Protein AF-A0A840PVY1-F1 (afdb_monomer_lite)

Sequence (54 aa):
MTDRLLPRELFQSQADAESWLGENWAELLEAGVEQVALLEEDRVEYSGMSLRPQ

Foldseek 3Di:
DDPPVDPDDDDPDPVRVVVVCVVCLVVCVVVVNQADFDDDPPRGPGGGPGSDDD

Structure (mmCIF, N/CA/C/O backbone):
data_AF-A0A840PVY1-F1
#
_entry.id   AF-A0A840PVY1-F1
#
loop_
_atom_site.group_PDB
_atom_site.id
_atom_site.type_symbol
_atom_site.label_atom_id
_atom_site.label_alt_id
_atom_site.label_comp_id
_atom_site.label_asym_id
_atom_site.label_entity_id
_atom_site.label_seq_id
_atom_site.pdbx_PDB_ins_code
_atom_site.Cartn_x
_atom_site.Cartn_y
_atom_site.Cartn_z
_atom_site.occupancy
_atom_site.B_iso_or_equiv
_atom_site.auth_seq_id
_atom_site.auth_comp_id
_atom_site.auth_asym_id
_atom_site.auth_atom_id
_atom_site.pdbx_PDB_model_num
ATOM 1 N N . MET A 1 1 ? -7.798 -22.267 -12.555 1.00 45.31 1 MET A N 1
ATOM 2 C CA . MET A 1 1 ? -6.445 -22.145 -11.972 1.00 45.31 1 MET A CA 1
ATOM 3 C C . MET A 1 1 ? -6.345 -20.741 -11.411 1.00 45.31 1 MET A C 1
ATOM 5 O O . MET A 1 1 ? -6.803 -19.825 -12.071 1.00 45.31 1 MET A O 1
ATOM 9 N N . THR A 1 2 ? -5.948 -20.628 -10.152 1.00 46.22 2 THR A N 1
ATOM 10 C CA . THR A 1 2 ? -6.316 -19.590 -9.176 1.00 46.22 2 THR A CA 1
ATOM 11 C C . THR A 1 2 ? -5.903 -18.154 -9.542 1.00 46.22 2 THR A C 1
ATOM 13 O O . THR A 1 2 ? -4.977 -17.621 -8.946 1.00 46.22 2 THR A O 1
ATOM 16 N N . ASP A 1 3 ? -6.625 -17.484 -10.446 1.00 49.38 3 ASP A N 1
ATOM 17 C CA . ASP A 1 3 ? -6.668 -16.013 -10.476 1.00 49.38 3 ASP A CA 1
ATOM 18 C C . ASP A 1 3 ? -7.598 -15.576 -9.336 1.00 49.38 3 ASP A C 1
ATOM 20 O O . ASP A 1 3 ? -8.794 -15.332 -9.492 1.00 49.38 3 ASP A O 1
ATOM 24 N N . ARG A 1 4 ? -7.073 -15.641 -8.110 1.00 55.84 4 ARG A N 1
ATOM 25 C CA . ARG A 1 4 ? -7.675 -14.922 -6.994 1.00 55.84 4 ARG A CA 1
ATOM 26 C C . ARG A 1 4 ? -7.477 -13.458 -7.360 1.00 55.84 4 ARG A C 1
ATOM 28 O O . ARG A 1 4 ? -6.332 -13.024 -7.394 1.00 55.84 4 ARG A O 1
ATOM 35 N N . LEU A 1 5 ? -8.570 -12.767 -7.688 1.00 61.47 5 LEU A N 1
ATOM 36 C CA . LEU A 1 5 ? -8.647 -11.337 -8.005 1.00 61.47 5 LEU A CA 1
ATOM 37 C C . LEU A 1 5 ? -8.171 -10.501 -6.808 1.00 61.47 5 LEU A C 1
ATOM 39 O O . LEU A 1 5 ? -8.955 -9.833 -6.140 1.00 61.47 5 LEU A O 1
ATOM 43 N N . LEU A 1 6 ? -6.892 -10.604 -6.475 1.00 57.00 6 LEU A N 1
ATOM 44 C CA . LEU A 1 6 ? -6.238 -9.652 -5.611 1.00 57.00 6 LEU A CA 1
ATOM 45 C C . LEU A 1 6 ? -6.116 -8.364 -6.433 1.00 57.00 6 LEU A C 1
ATOM 47 O O . LEU A 1 6 ? -5.754 -8.439 -7.615 1.00 57.00 6 LEU A O 1
ATOM 51 N N . PRO A 1 7 ? -6.452 -7.201 -5.856 1.00 58.91 7 PRO A N 1
ATOM 52 C CA . PRO A 1 7 ? -6.106 -5.923 -6.457 1.00 58.91 7 PRO A CA 1
ATOM 53 C C . PRO A 1 7 ? -4.611 -5.944 -6.787 1.00 58.91 7 PRO A C 1
ATOM 55 O O . PRO A 1 7 ? -3.781 -6.153 -5.906 1.00 58.91 7 PRO A O 1
ATOM 58 N N . ARG A 1 8 ? -4.279 -5.841 -8.076 1.00 67.38 8 ARG A N 1
ATOM 59 C CA . ARG A 1 8 ? -2.898 -5.774 -8.559 1.00 67.38 8 ARG A CA 1
ATOM 60 C C . ARG A 1 8 ? -2.623 -4.344 -8.970 1.00 67.38 8 ARG A C 1
ATOM 62 O O . ARG A 1 8 ? -3.045 -3.911 -10.040 1.00 67.38 8 ARG A O 1
ATOM 69 N N . GLU A 1 9 ? -1.958 -3.619 -8.091 1.00 76.12 9 GLU A N 1
ATOM 70 C CA . GLU A 1 9 ? -1.476 -2.279 -8.382 1.00 76.12 9 GLU A CA 1
ATOM 71 C C . GLU A 1 9 ? -0.144 -2.391 -9.120 1.00 76.12 9 GLU A C 1
ATOM 73 O O . GLU A 1 9 ? 0.761 -3.116 -8.708 1.00 76.12 9 GLU A O 1
ATOM 78 N N . LEU A 1 10 ? -0.070 -1.741 -10.281 1.00 77.62 10 LEU A N 1
ATOM 79 C CA . LEU A 1 10 ? 1.116 -1.732 -11.128 1.00 77.62 10 LEU A CA 1
ATOM 80 C C . LEU A 1 10 ? 1.879 -0.438 -10.863 1.00 77.62 10 LEU A C 1
ATOM 82 O O . LEU A 1 10 ? 1.386 0.645 -11.174 1.00 77.62 10 LEU A O 1
ATOM 86 N N . PHE A 1 11 ? 3.084 -0.563 -10.318 1.00 83.12 11 PHE A N 1
ATOM 87 C CA . PHE A 1 11 ? 3.957 0.562 -10.000 1.00 83.12 11 PHE A CA 1
ATOM 88 C C . PHE A 1 11 ? 5.040 0.723 -11.064 1.00 83.12 11 PHE A C 1
ATOM 90 O O . PHE A 1 11 ? 5.529 -0.258 -11.624 1.00 83.12 11 PHE A O 1
ATOM 97 N N . GLN A 1 12 ? 5.439 1.965 -11.347 1.00 81.31 12 GLN A N 1
ATOM 98 C CA . GLN A 1 12 ? 6.492 2.234 -12.335 1.00 81.31 12 GLN A CA 1
ATOM 99 C C . GLN A 1 12 ? 7.890 1.853 -11.828 1.00 81.31 12 GLN A C 1
ATOM 101 O O . GLN A 1 12 ? 8.824 1.720 -12.618 1.00 81.31 12 GLN A O 1
ATOM 106 N N . SER A 1 13 ? 8.068 1.726 -10.513 1.00 83.75 13 SER A N 1
ATOM 107 C CA . SER A 1 13 ? 9.336 1.386 -9.867 1.00 83.75 13 SER A CA 1
ATOM 108 C C . SER A 1 13 ? 9.090 0.790 -8.484 1.00 83.75 13 SER A C 1
ATOM 110 O O . SER A 1 13 ? 8.072 1.075 -7.858 1.00 83.75 13 SER A O 1
ATOM 112 N N . GLN A 1 14 ? 10.059 0.021 -7.984 1.00 83.62 14 GLN A N 1
ATOM 113 C CA . GLN A 1 14 ? 10.037 -0.532 -6.625 1.00 83.62 14 GLN A CA 1
ATOM 114 C C . GLN A 1 14 ? 9.840 0.560 -5.566 1.00 83.62 14 GLN A C 1
ATOM 116 O O . GLN A 1 14 ? 8.976 0.417 -4.712 1.00 83.62 14 GLN A O 1
ATOM 121 N N . ALA A 1 15 ? 10.560 1.679 -5.685 1.00 85.25 15 ALA A N 1
ATOM 122 C CA . ALA A 1 15 ? 10.439 2.802 -4.756 1.00 85.25 15 ALA A CA 1
ATOM 123 C C . ALA A 1 15 ? 9.014 3.383 -4.703 1.00 85.25 15 ALA A C 1
ATOM 125 O O . ALA A 1 15 ? 8.556 3.802 -3.646 1.00 85.25 15 ALA A O 1
ATOM 126 N N . ASP A 1 16 ? 8.306 3.379 -5.834 1.00 87.81 16 ASP A N 1
ATOM 127 C CA . ASP A 1 16 ? 6.919 3.841 -5.926 1.00 87.81 16 ASP A CA 1
ATOM 128 C C . ASP A 1 16 ? 5.978 2.861 -5.202 1.00 87.81 16 ASP A C 1
ATOM 130 O O . ASP A 1 16 ? 5.128 3.276 -4.417 1.00 87.81 16 ASP A O 1
ATOM 134 N N . ALA A 1 17 ? 6.218 1.553 -5.365 1.00 86.62 17 ALA A N 1
ATOM 135 C CA . ALA A 1 17 ? 5.495 0.499 -4.653 1.00 86.62 17 ALA A CA 1
ATOM 136 C C . ALA A 1 17 ? 5.744 0.530 -3.136 1.00 86.62 17 ALA A C 1
ATOM 138 O O . ALA A 1 17 ? 4.812 0.366 -2.354 1.00 86.62 17 ALA A O 1
ATOM 139 N N . GLU A 1 18 ? 6.988 0.756 -2.708 1.00 84.81 18 GLU A N 1
ATOM 140 C CA . GLU A 1 18 ? 7.352 0.894 -1.294 1.00 84.81 18 GLU A CA 1
ATOM 141 C C . GLU A 1 18 ? 6.726 2.143 -0.674 1.00 84.81 18 GLU A C 1
ATOM 143 O O . GLU A 1 18 ? 6.215 2.083 0.445 1.00 84.81 18 GLU A O 1
ATOM 148 N N . SER A 1 19 ? 6.729 3.260 -1.406 1.00 89.69 19 SER A N 1
ATOM 149 C CA . SER A 1 19 ? 6.116 4.505 -0.949 1.00 89.69 19 SER A CA 1
ATOM 150 C C . SER A 1 19 ? 4.603 4.337 -0.812 1.00 89.69 19 SER A C 1
ATOM 152 O O . SER A 1 19 ? 4.053 4.640 0.243 1.00 89.69 19 SER A O 1
ATOM 154 N N . TRP A 1 20 ? 3.943 3.761 -1.821 1.00 88.69 20 TRP A N 1
ATOM 155 C CA . TRP A 1 20 ? 2.519 3.441 -1.757 1.00 88.69 20 TRP A CA 1
ATOM 156 C C . TRP A 1 20 ? 2.203 2.489 -0.600 1.00 88.69 20 TRP A C 1
ATOM 158 O O . TRP A 1 20 ? 1.272 2.740 0.166 1.00 88.69 20 TRP A O 1
ATOM 168 N N . LEU A 1 21 ? 2.996 1.431 -0.4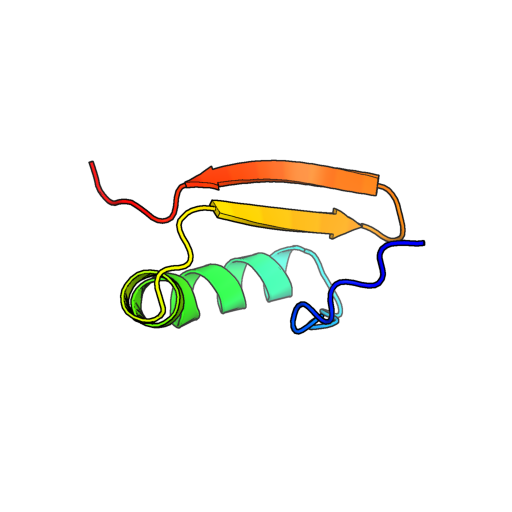14 1.00 86.12 21 LEU A N 1
ATOM 169 C CA . LEU A 1 21 ? 2.788 0.480 0.672 1.00 86.12 21 LEU A CA 1
ATOM 170 C C . LEU A 1 21 ? 2.936 1.155 2.040 1.00 86.12 21 LEU A C 1
ATOM 172 O O . LEU A 1 21 ? 2.134 0.910 2.936 1.00 86.12 21 LEU A O 1
ATOM 176 N N . GLY A 1 22 ? 3.925 2.034 2.197 1.00 86.19 22 GLY A N 1
ATOM 177 C CA . GLY A 1 22 ? 4.140 2.823 3.409 1.00 86.19 22 GLY A CA 1
ATOM 178 C C . GLY A 1 22 ? 3.047 3.859 3.694 1.00 86.19 22 GLY A C 1
ATOM 179 O O . GLY A 1 22 ? 2.891 4.258 4.847 1.00 86.19 22 GLY A O 1
ATOM 180 N N . GLU A 1 23 ? 2.264 4.265 2.696 1.00 90.81 23 GLU A N 1
ATOM 181 C CA . GLU A 1 23 ? 1.092 5.129 2.888 1.00 90.81 23 GLU A CA 1
ATOM 182 C C . GLU A 1 23 ? -0.191 4.324 3.146 1.00 90.81 23 GLU A C 1
ATOM 184 O O . GLU A 1 23 ? -0.998 4.713 3.986 1.00 90.81 23 GLU A O 1
ATOM 189 N N . ASN A 1 24 ? -0.347 3.163 2.502 1.00 87.69 24 ASN A N 1
ATOM 190 C CA . ASN A 1 24 ? -1.582 2.373 2.527 1.00 87.69 24 ASN A CA 1
ATOM 191 C C . ASN A 1 24 ? -1.557 1.210 3.538 1.00 87.69 24 ASN A C 1
ATOM 193 O O . ASN A 1 24 ? -2.583 0.566 3.753 1.00 87.69 24 ASN A O 1
ATOM 197 N N . TRP A 1 25 ? -0.422 0.910 4.190 1.00 86.56 25 TRP A N 1
ATOM 198 C CA . TRP A 1 25 ? -0.298 -0.245 5.102 1.00 86.56 25 TRP A CA 1
AT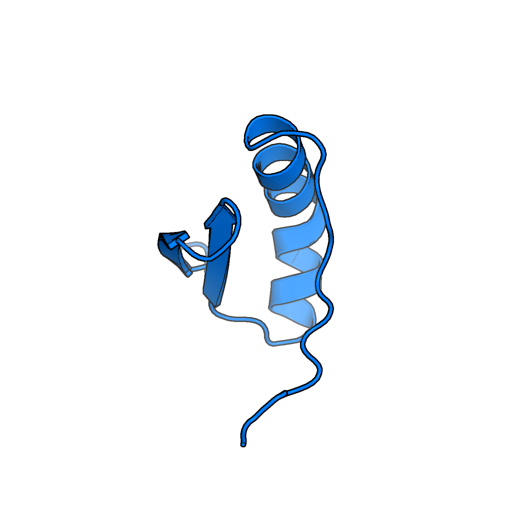OM 199 C C . TRP A 1 25 ? -1.344 -0.257 6.220 1.00 86.56 25 TRP A C 1
ATOM 201 O O . TRP A 1 25 ? -1.814 -1.331 6.592 1.00 86.56 25 TRP A O 1
ATOM 211 N N . ALA A 1 26 ? -1.703 0.913 6.756 1.00 86.56 26 ALA A N 1
ATOM 212 C CA . ALA A 1 26 ? -2.667 1.025 7.843 1.00 86.56 26 ALA A CA 1
ATOM 213 C C . ALA A 1 26 ? -4.071 0.628 7.368 1.00 86.56 26 ALA A C 1
ATOM 215 O O . ALA A 1 26 ? -4.706 -0.222 7.986 1.00 86.56 26 ALA A O 1
ATOM 216 N N . GLU A 1 27 ? -4.506 1.153 6.220 1.00 87.25 27 GLU A N 1
ATOM 217 C CA . GLU A 1 27 ? -5.801 0.823 5.616 1.00 87.25 27 GLU A CA 1
ATOM 218 C C . GLU A 1 27 ? -5.869 -0.648 5.190 1.00 87.25 27 GLU A C 1
ATOM 220 O O . GLU A 1 27 ? -6.883 -1.318 5.385 1.00 87.25 27 GLU A O 1
ATOM 225 N N . LEU A 1 28 ? -4.767 -1.186 4.657 1.00 86.19 28 LEU A N 1
ATOM 226 C CA . LEU A 1 28 ? -4.644 -2.605 4.329 1.00 86.19 28 LEU A CA 1
ATOM 227 C C . LEU A 1 28 ? -4.791 -3.476 5.585 1.00 86.19 28 LEU A C 1
ATOM 229 O O . LEU A 1 28 ? -5.528 -4.463 5.566 1.00 86.19 28 LEU A O 1
ATOM 233 N N . LEU A 1 29 ? -4.148 -3.097 6.692 1.00 85.69 29 LEU A N 1
ATOM 234 C CA . LEU A 1 29 ? -4.272 -3.798 7.969 1.00 85.69 29 LEU A CA 1
ATOM 235 C C . LEU A 1 29 ? -5.705 -3.723 8.520 1.00 85.69 29 LEU A C 1
ATOM 237 O O . LEU A 1 29 ? -6.230 -4.733 8.993 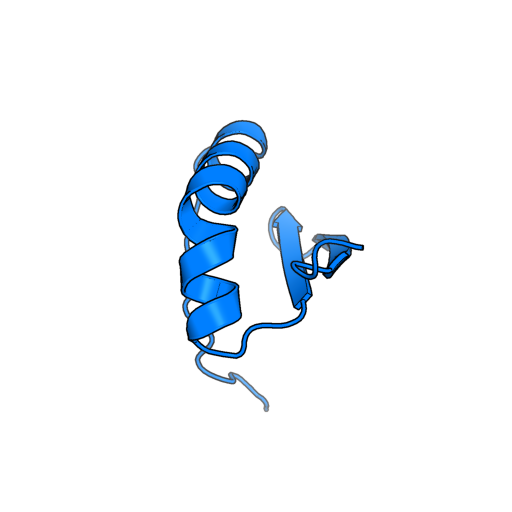1.00 85.69 29 LEU A O 1
ATOM 241 N N . GLU A 1 30 ? -6.357 -2.563 8.418 1.00 86.25 30 GLU A N 1
ATOM 242 C CA . GLU A 1 30 ? -7.769 -2.379 8.781 1.00 86.25 30 GLU A CA 1
ATOM 243 C C . GLU A 1 30 ? -8.710 -3.222 7.906 1.00 86.25 30 GLU A C 1
ATOM 245 O O . GLU A 1 30 ? -9.697 -3.769 8.400 1.00 86.25 30 GLU A O 1
ATOM 250 N N . ALA A 1 31 ? -8.369 -3.413 6.630 1.00 85.81 31 ALA A N 1
ATOM 251 C CA . ALA A 1 31 ? -9.069 -4.312 5.716 1.00 85.81 31 ALA A CA 1
ATOM 252 C C . ALA A 1 31 ? -8.789 -5.808 5.985 1.00 85.81 31 ALA A C 1
ATOM 254 O O . ALA A 1 31 ? -9.400 -6.673 5.351 1.00 85.81 31 ALA A O 1
ATOM 255 N N . GLY A 1 32 ? -7.894 -6.136 6.924 1.00 84.81 32 GLY A N 1
ATOM 256 C CA . GLY A 1 32 ? -7.528 -7.508 7.288 1.00 84.81 32 GLY A CA 1
ATOM 257 C C . GLY A 1 32 ? -6.397 -8.107 6.448 1.00 84.81 32 GLY A C 1
ATOM 258 O O . GLY A 1 32 ? -6.186 -9.320 6.483 1.00 84.81 32 GLY A O 1
ATOM 259 N N . VAL A 1 33 ? -5.662 -7.289 5.693 1.00 84.75 33 VAL A N 1
ATOM 260 C CA . VAL A 1 33 ? -4.444 -7.715 5.000 1.00 84.75 33 VAL A CA 1
ATOM 261 C C . VAL A 1 33 ? -3.320 -7.828 6.022 1.00 84.75 33 VAL A C 1
ATOM 263 O O . VAL A 1 33 ? -2.897 -6.856 6.639 1.00 84.75 33 VAL A O 1
ATOM 266 N N . GLU A 1 34 ? -2.819 -9.043 6.207 1.00 82.38 34 GLU A N 1
ATOM 267 C CA . GLU A 1 34 ? -1.763 -9.310 7.189 1.00 82.38 34 GLU A CA 1
ATOM 268 C C . GLU A 1 34 ? -0.370 -9.307 6.560 1.00 82.38 34 GLU A C 1
ATOM 270 O O . GLU A 1 34 ? 0.628 -9.049 7.236 1.00 82.38 34 GLU A O 1
ATOM 275 N N . GLN A 1 35 ? -0.306 -9.617 5.265 1.00 81.50 35 GLN A N 1
ATOM 276 C CA . GLN A 1 35 ? 0.929 -9.779 4.516 1.00 81.50 35 GLN A CA 1
ATOM 277 C C . GLN A 1 35 ? 0.758 -9.257 3.097 1.00 81.50 35 GLN A C 1
ATOM 279 O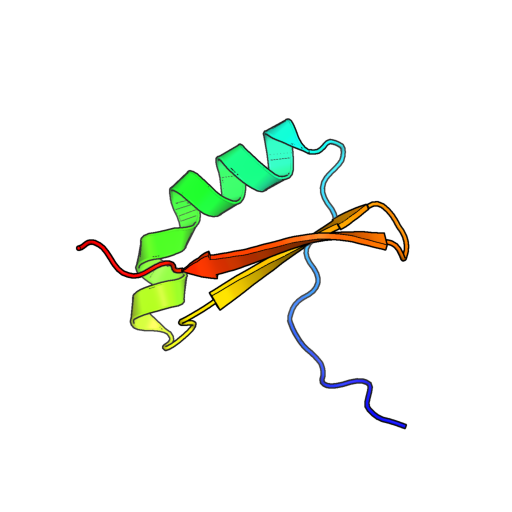 O . GLN A 1 35 ? -0.252 -9.526 2.444 1.00 81.50 35 GLN A O 1
ATOM 284 N N . VAL A 1 36 ? 1.793 -8.585 2.613 1.00 81.56 36 VAL A N 1
ATOM 285 C CA . VAL A 1 36 ? 1.922 -8.174 1.216 1.00 81.56 36 VAL A CA 1
ATOM 286 C C . VAL A 1 36 ? 3.193 -8.760 0.621 1.00 81.56 36 VAL A C 1
ATOM 288 O O . VAL A 1 36 ? 4.132 -9.132 1.336 1.00 81.56 36 VAL A O 1
ATOM 291 N N . ALA A 1 37 ? 3.205 -8.860 -0.702 1.00 81.00 37 ALA A N 1
ATOM 292 C CA . ALA A 1 37 ? 4.387 -9.232 -1.448 1.00 81.00 37 ALA A CA 1
ATOM 293 C C . ALA A 1 37 ? 4.588 -8.254 -2.602 1.00 81.00 37 ALA A C 1
ATOM 295 O O . ALA A 1 37 ? 3.630 -7.939 -3.307 1.00 81.00 37 ALA A O 1
ATOM 296 N N . LEU A 1 38 ? 5.823 -7.795 -2.794 1.00 81.69 38 LEU A N 1
ATOM 297 C CA . LEU A 1 38 ? 6.197 -7.027 -3.977 1.00 81.69 38 LEU A CA 1
ATOM 298 C C . LEU A 1 38 ? 6.716 -8.000 -5.033 1.00 81.69 38 LEU A C 1
ATOM 300 O O . LEU A 1 38 ? 7.628 -8.790 -4.767 1.00 81.69 38 LEU A O 1
ATOM 304 N N . LEU A 1 39 ? 6.104 -7.947 -6.215 1.00 77.00 39 LEU A N 1
ATOM 305 C CA . LEU A 1 39 ? 6.510 -8.721 -7.379 1.00 77.00 39 LEU A CA 1
ATOM 306 C C . LEU A 1 39 ? 7.178 -7.791 -8.394 1.00 77.00 39 LEU A C 1
ATOM 308 O O . LEU A 1 39 ? 6.633 -6.738 -8.717 1.00 77.00 39 LEU A O 1
ATOM 312 N N . GLU A 1 40 ? 8.332 -8.198 -8.910 1.00 78.88 40 GLU A N 1
ATOM 313 C CA . GLU A 1 40 ? 8.933 -7.638 -10.117 1.00 78.88 40 GLU A CA 1
ATOM 314 C C . GLU A 1 40 ? 8.613 -8.586 -11.276 1.00 78.88 40 GLU A C 1
ATOM 316 O O . GLU A 1 40 ? 9.095 -9.717 -11.323 1.00 78.88 40 GLU A O 1
ATOM 321 N N . GLU A 1 41 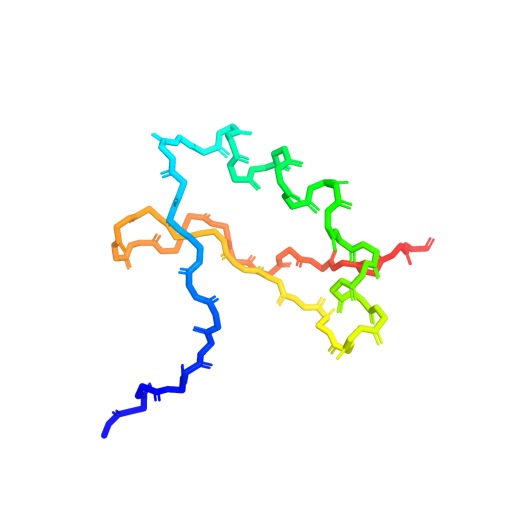? 7.744 -8.145 -12.187 1.00 75.88 41 GLU A N 1
ATOM 322 C CA . GLU A 1 41 ? 7.206 -8.966 -13.280 1.00 75.88 41 GLU A CA 1
ATOM 323 C C . GLU A 1 41 ? 6.513 -10.249 -12.770 1.00 75.88 41 GLU A C 1
ATOM 325 O O . GLU A 1 41 ? 5.363 -10.192 -12.337 1.00 75.88 41 GLU A O 1
ATOM 330 N N . ASP A 1 42 ? 7.199 -11.394 -12.811 1.00 71.00 42 ASP A N 1
ATOM 331 C CA . ASP A 1 42 ? 6.719 -12.696 -12.310 1.00 71.00 42 ASP A CA 1
ATOM 332 C C . ASP A 1 42 ? 7.495 -13.163 -11.061 1.00 71.00 42 ASP A C 1
ATOM 334 O O . ASP A 1 42 ? 7.179 -14.182 -10.443 1.00 71.00 42 ASP A O 1
ATOM 338 N N . ARG A 1 43 ? 8.530 -12.416 -10.657 1.00 75.00 43 ARG A N 1
ATOM 339 C CA . ARG A 1 43 ? 9.406 -12.764 -9.542 1.00 75.00 43 ARG A CA 1
ATOM 340 C C . ARG A 1 43 ? 8.940 -12.077 -8.268 1.00 75.00 43 ARG A C 1
ATOM 342 O O . ARG A 1 43 ? 8.828 -10.860 -8.198 1.00 75.00 43 ARG A O 1
ATOM 349 N N . VAL A 1 44 ? 8.697 -12.863 -7.223 1.00 73.00 44 VAL A N 1
ATOM 350 C CA . VAL A 1 44 ? 8.451 -12.320 -5.884 1.00 73.00 44 VAL A CA 1
ATOM 351 C C . VAL A 1 44 ? 9.787 -11.847 -5.311 1.00 73.00 44 VAL A C 1
ATOM 353 O O . VAL A 1 44 ? 10.586 -12.668 -4.860 1.00 73.00 44 VAL A O 1
ATOM 356 N N . GLU A 1 45 ? 10.032 -10.538 -5.343 1.00 73.62 45 GLU A N 1
ATOM 357 C CA . GLU A 1 45 ? 11.248 -9.934 -4.783 1.00 73.62 45 GLU A CA 1
ATOM 358 C C . GLU A 1 45 ? 11.167 -9.863 -3.261 1.00 73.62 45 GLU A C 1
ATOM 360 O O . GLU A 1 45 ? 12.115 -10.210 -2.558 1.00 73.62 45 GLU A O 1
ATOM 365 N N . TYR A 1 46 ? 10.002 -9.472 -2.746 1.00 72.38 46 TYR A N 1
ATOM 366 C CA . TYR A 1 46 ? 9.761 -9.388 -1.315 1.00 72.38 46 TYR A CA 1
ATOM 367 C C . TYR A 1 46 ? 8.542 -10.208 -0.944 1.00 72.38 46 TYR A C 1
ATOM 369 O O . TYR A 1 46 ? 7.407 -9.799 -1.166 1.00 72.38 46 TYR A O 1
ATOM 377 N N . SER A 1 47 ? 8.782 -11.379 -0.362 1.00 68.06 47 SER A N 1
ATOM 378 C CA . SER A 1 47 ? 7.739 -12.225 0.210 1.00 68.06 47 SER A CA 1
ATOM 379 C C . SER A 1 47 ? 7.613 -11.985 1.713 1.00 68.06 47 SER A C 1
ATOM 381 O O . SER A 1 47 ? 8.621 -12.016 2.419 1.00 68.06 47 SER A O 1
ATOM 383 N N . GLY A 1 48 ? 6.384 -11.859 2.217 1.00 65.25 48 GLY A N 1
ATOM 384 C CA . GLY A 1 48 ? 6.114 -11.946 3.656 1.00 65.25 48 GLY A CA 1
ATOM 385 C C . GLY A 1 48 ? 6.383 -10.663 4.442 1.00 65.25 48 GLY A C 1
ATOM 386 O O . GLY A 1 48 ? 6.698 -10.731 5.631 1.00 65.25 48 GLY A O 1
ATOM 387 N N . MET A 1 49 ? 6.245 -9.493 3.811 1.00 75.75 49 MET A N 1
A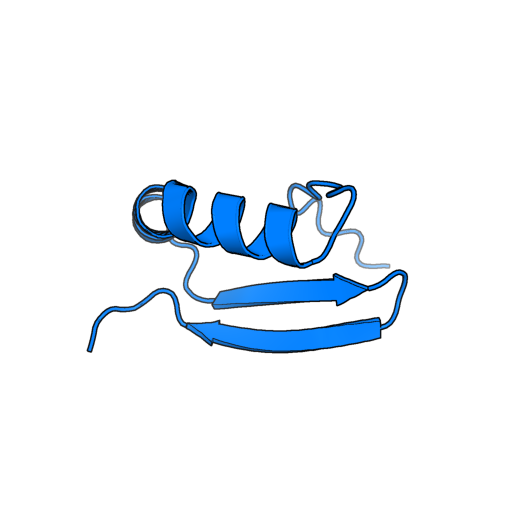TOM 388 C CA . MET A 1 49 ? 6.229 -8.225 4.541 1.00 75.75 49 MET A CA 1
ATOM 389 C C . MET A 1 49 ? 4.970 -8.183 5.411 1.00 75.75 49 MET A C 1
ATOM 391 O O . MET A 1 49 ? 3.853 -8.050 4.908 1.00 75.75 49 MET A O 1
ATOM 395 N N . SER A 1 50 ? 5.151 -8.365 6.720 1.00 74.31 50 SER A N 1
ATOM 396 C CA . SER A 1 50 ? 4.065 -8.283 7.696 1.00 74.31 50 SER A CA 1
ATOM 397 C C . SER A 1 50 ? 3.702 -6.822 7.932 1.00 74.31 50 SER A C 1
ATOM 399 O O . SER A 1 50 ? 4.563 -6.030 8.301 1.00 74.31 50 SER A O 1
ATOM 401 N N . LEU A 1 51 ? 2.423 -6.479 7.778 1.00 75.62 51 LEU A N 1
ATOM 402 C CA . LEU A 1 51 ? 1.912 -5.124 8.043 1.00 75.62 51 LEU A CA 1
ATOM 403 C C . LEU A 1 51 ? 1.626 -4.871 9.531 1.00 75.62 51 LEU A C 1
ATOM 405 O O . LEU A 1 51 ? 1.129 -3.816 9.914 1.00 75.62 51 LEU A O 1
ATOM 409 N N . ARG A 1 52 ? 1.907 -5.859 10.384 1.00 73.00 52 ARG A N 1
ATOM 410 C CA . ARG A 1 52 ? 1.670 -5.803 11.826 1.00 73.00 52 ARG A CA 1
ATOM 411 C C . ARG A 1 52 ? 2.790 -4.985 12.493 1.00 73.00 52 ARG A C 1
ATOM 413 O O . ARG A 1 52 ? 3.939 -5.432 12.442 1.00 73.00 52 ARG A O 1
ATOM 420 N N . PRO A 1 53 ? 2.493 -3.849 13.151 1.00 66.06 53 PRO A N 1
ATOM 421 C CA . PRO A 1 53 ? 3.441 -3.259 14.088 1.00 66.06 53 PRO A CA 1
ATOM 422 C C . PRO A 1 53 ? 3.679 -4.252 15.240 1.00 66.06 53 PRO A C 1
ATOM 424 O O . PRO A 1 53 ? 2.730 -4.883 15.710 1.00 66.06 53 PRO A O 1
ATOM 427 N N . GLN A 1 54 ? 4.944 -4.440 15.629 1.00 56.62 54 GLN A N 1
ATOM 428 C CA . GLN A 1 54 ? 5.345 -5.255 16.788 1.00 56.62 54 GLN A CA 1
ATOM 429 C C . GLN A 1 54 ? 4.968 -4.561 18.100 1.00 56.62 54 GLN A C 1
ATOM 431 O O . GLN A 1 54 ? 5.120 -3.319 18.162 1.00 56.62 54 GLN A O 1
#

Secondary structure (DSSP, 8-state):
-----------SSHHHHHHHHHHHHHHHHHTT--EEEEEETTEEEEEEEE----

Organism: NCBI:txid1073253

Radius of gyration: 11.5 Å; chains: 1; bounding box: 20×27×30 Å

pLDDT: mean 76.56, std 11.53, range [45.31, 90.81]